Protein AF-A0A401QDU8-F1 (afdb_monomer_lite)

InterPro domains:
  IPR001394 Peptidase C19, ubiquitin carboxyl-terminal hydrolase [PF00443] (19-62)
  IPR018200 Ubiquitin specific protease, conserved site [PS00973] (24-41)
  IPR028889 Ubiquitin specific protease UPS, catalytic domain [PS50235] (1-63)
  IPR038765 Papain-like cysteine peptidase superfamily [SSF54001] (17-62)

pLDDT: mean 81.7, std 15.93, range [49.44, 97.12]

Secondary structure (DSSP, 8-state):
---TT--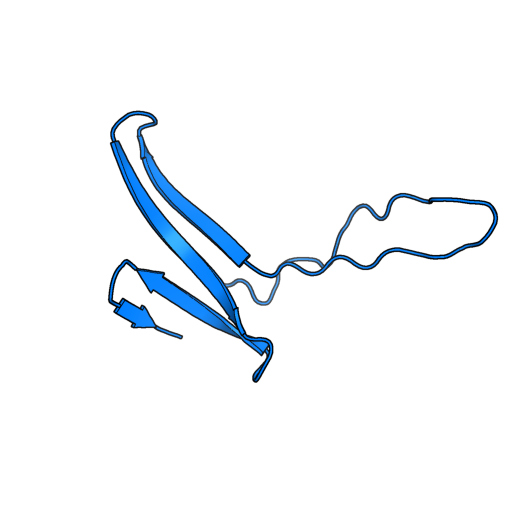S-S-----SSS---------EEEEEEEETTEEEEEEEEE-TTT--EEEEETTEEE-

Organism: Scyliorhinus torazame (NCBI:txid75743)

Radius of gyration: 15.74 Å; chains: 1; bounding box: 30×31×40 Å

Foldseek 3Di:
DDPVPDDFDPDFDQDDDDRDTDTHDDAKDWDWADDPVDTATWMWGQDPVPRDIWIGGPPDIDD

Sequence (63 aa):
MNLNGLPISEKTQECGIGQEYWHYQLYAVLAHYGSAFFGHYTVYVKSFKDSKWYHIDDSRVCQ

Structure (mmCIF, N/CA/C/O backbone):
data_AF-A0A401QDU8-F1
#
_entry.id   AF-A0A401QDU8-F1
#
loop_
_atom_site.group_PDB
_atom_site.id
_atom_site.type_symbol
_atom_site.label_atom_id
_atom_site.label_alt_id
_atom_site.label_comp_id
_atom_site.label_asym_id
_atom_site.label_entity_id
_atom_site.label_seq_id
_atom_site.pdbx_PDB_ins_code
_atom_site.Cartn_x
_atom_site.Cartn_y
_atom_site.Cartn_z
_atom_site.occupancy
_atom_site.B_iso_or_equiv
_atom_site.auth_seq_id
_atom_site.auth_comp_id
_atom_site.auth_asym_id
_atom_site.auth_atom_id
_atom_site.pdbx_PDB_model_num
ATOM 1 N N . MET A 1 1 ? 5.938 -4.812 4.277 1.00 60.50 1 MET A N 1
ATOM 2 C CA . MET A 1 1 ? 6.083 -3.960 5.483 1.00 60.50 1 MET A CA 1
ATOM 3 C C . MET A 1 1 ? 4.991 -4.350 6.472 1.00 60.50 1 MET A C 1
ATOM 5 O O . MET A 1 1 ? 3.867 -4.535 6.028 1.00 60.50 1 MET A O 1
ATOM 9 N N . ASN A 1 2 ? 5.286 -4.544 7.763 1.00 66.38 2 ASN A N 1
ATOM 10 C CA . ASN A 1 2 ? 4.244 -4.854 8.752 1.00 66.38 2 ASN A CA 1
ATOM 11 C C . ASN A 1 2 ? 3.680 -3.543 9.322 1.00 66.38 2 ASN A C 1
ATOM 13 O O . ASN A 1 2 ? 4.351 -2.872 10.098 1.00 66.38 2 ASN A O 1
ATOM 17 N N . LEU A 1 3 ? 2.468 -3.176 8.901 1.00 74.75 3 LEU A N 1
ATOM 18 C CA . LEU A 1 3 ? 1.777 -1.950 9.325 1.00 74.75 3 LEU A CA 1
ATOM 19 C C . LEU A 1 3 ? 0.764 -2.199 10.458 1.00 74.75 3 LEU A C 1
ATOM 21 O O . LEU A 1 3 ? 0.127 -1.265 10.939 1.00 74.75 3 LEU A O 1
ATOM 25 N N . ASN A 1 4 ? 0.610 -3.450 10.906 1.00 68.81 4 ASN A N 1
ATOM 26 C CA . ASN A 1 4 ? -0.362 -3.826 11.939 1.00 68.81 4 ASN A CA 1
ATOM 27 C C . ASN A 1 4 ? 0.084 -3.441 13.356 1.00 68.81 4 ASN A C 1
ATOM 29 O O . ASN A 1 4 ? -0.747 -3.402 14.256 1.00 68.81 4 ASN A O 1
ATOM 33 N N . GLY A 1 5 ? 1.376 -3.162 13.550 1.00 64.19 5 GLY A N 1
ATOM 34 C CA . GLY A 1 5 ? 1.957 -2.778 14.840 1.00 64.19 5 GLY A CA 1
ATOM 35 C C . GLY A 1 5 ? 2.214 -1.280 15.010 1.00 64.19 5 GLY A C 1
ATOM 36 O O . GLY A 1 5 ? 2.917 -0.906 15.944 1.00 64.19 5 GLY A O 1
ATOM 37 N N . LEU A 1 6 ? 1.724 -0.422 14.108 1.00 65.94 6 LEU A N 1
ATOM 38 C CA . LEU A 1 6 ? 1.955 1.019 14.220 1.00 65.94 6 LEU A CA 1
ATOM 39 C C . LEU A 1 6 ? 1.046 1.634 15.298 1.00 65.94 6 LEU A C 1
ATOM 41 O O . LEU A 1 6 ? -0.154 1.340 15.311 1.00 65.94 6 LEU A O 1
ATOM 45 N N . PRO A 1 7 ? 1.594 2.473 16.200 1.00 58.59 7 PRO A N 1
ATOM 46 C CA . PRO A 1 7 ? 0.829 3.048 17.296 1.00 58.59 7 PRO A CA 1
ATOM 47 C C . PRO A 1 7 ? -0.284 3.955 16.765 1.00 58.59 7 PRO A C 1
ATOM 49 O O . PRO A 1 7 ? -0.103 4.726 15.822 1.00 58.59 7 PRO A O 1
ATOM 52 N N . ILE A 1 8 ? -1.451 3.869 17.400 1.00 62.22 8 ILE A N 1
ATOM 53 C CA . ILE A 1 8 ? -2.528 4.842 17.226 1.00 62.22 8 ILE A CA 1
ATOM 54 C C . ILE A 1 8 ? -2.073 6.104 17.965 1.00 62.22 8 ILE A C 1
ATOM 56 O O . ILE A 1 8 ? -1.933 6.066 19.180 1.00 62.22 8 ILE A O 1
ATOM 60 N N . SER A 1 9 ? -1.784 7.169 17.208 1.00 61.94 9 SER A N 1
ATOM 61 C CA . SER A 1 9 ? -1.515 8.544 17.662 1.00 61.94 9 SER A CA 1
ATOM 62 C C . SER A 1 9 ? -0.848 8.680 19.043 1.00 61.94 9 SER A C 1
ATOM 64 O O . SER A 1 9 ? -1.519 8.870 20.051 1.00 61.94 9 SER A O 1
ATOM 66 N N . GLU A 1 10 ? 0.485 8.691 19.087 1.00 59.28 10 GLU A N 1
ATOM 67 C CA . GLU A 1 10 ? 1.267 8.826 20.333 1.00 59.28 10 GLU A CA 1
ATOM 68 C C . GLU A 1 10 ? 1.184 10.233 20.974 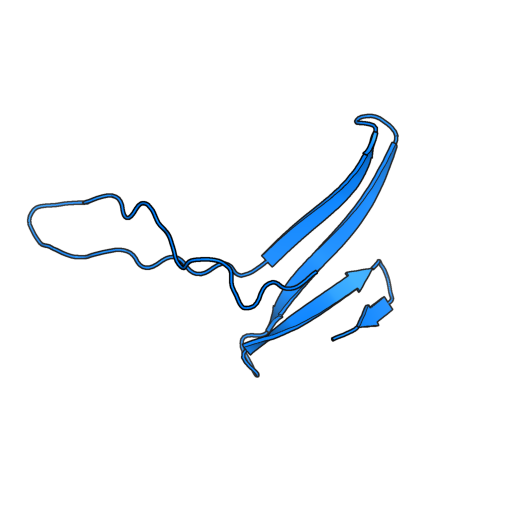1.00 59.28 10 GLU A C 1
ATOM 70 O O . GLU A 1 10 ? 1.578 10.441 22.121 1.00 59.28 10 GLU A O 1
ATOM 75 N N . LYS A 1 11 ? 0.675 11.227 20.234 1.00 56.06 11 LYS A N 1
ATOM 76 C CA . LYS A 1 11 ? 0.588 12.634 20.652 1.00 56.06 11 LYS A CA 1
ATOM 77 C C . LYS A 1 11 ? -0.825 13.162 20.395 1.00 56.06 11 LYS A C 1
ATOM 79 O O . LYS A 1 11 ? -1.071 13.836 19.400 1.00 56.06 11 LYS A O 1
ATOM 84 N N . THR A 1 12 ? -1.773 12.846 21.271 1.00 52.84 12 THR A N 1
ATOM 85 C CA . THR A 1 12 ? -3.089 13.504 21.275 1.00 52.84 12 THR A CA 1
ATOM 86 C C . THR A 1 12 ? -2.926 14.949 21.746 1.00 52.84 12 THR A C 1
ATOM 88 O O . THR A 1 12 ? -2.458 15.181 22.859 1.00 52.84 12 THR A O 1
ATOM 91 N N . GLN A 1 13 ? -3.273 15.929 20.908 1.00 56.97 13 GLN A N 1
ATOM 92 C CA . GLN A 1 13 ? -3.365 17.325 21.341 1.00 56.97 13 GLN A CA 1
ATOM 93 C C . GLN A 1 13 ? -4.587 17.484 22.253 1.00 56.97 13 GLN A C 1
ATOM 95 O O . GLN A 1 13 ? -5.697 17.125 21.862 1.00 56.97 13 GLN A O 1
ATOM 100 N N . GLU A 1 14 ? -4.391 18.028 23.454 1.00 56.03 14 GLU A N 1
ATOM 101 C CA . GLU A 1 14 ? -5.493 18.475 24.307 1.00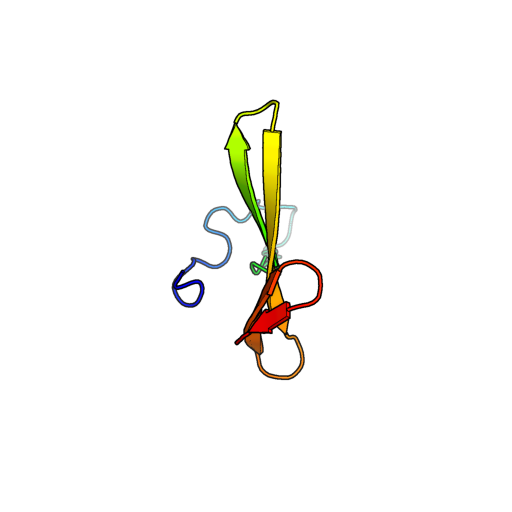 56.03 14 GLU A CA 1
ATOM 102 C C . GLU A 1 14 ? -6.126 19.714 23.667 1.00 56.03 14 GLU A C 1
ATOM 104 O O . GLU A 1 14 ? -5.493 20.765 23.564 1.00 56.03 14 GLU A O 1
ATOM 109 N N . CYS A 1 15 ? -7.367 19.600 23.198 1.00 49.44 15 CYS A N 1
ATOM 110 C CA . CYS A 1 15 ? -8.116 20.734 22.675 1.00 49.44 15 CYS A CA 1
ATOM 111 C C . CYS A 1 15 ? -9.361 20.962 23.535 1.00 49.44 15 CYS A C 1
ATOM 113 O O . CYS A 1 15 ? -10.378 20.305 23.348 1.00 49.44 15 CYS A O 1
ATOM 115 N N . GLY A 1 16 ? -9.280 21.939 24.441 1.00 57.84 16 GLY A N 1
ATOM 116 C CA . GLY A 1 16 ? -10.455 22.577 25.032 1.00 57.84 16 GLY A CA 1
ATOM 117 C C . GLY A 1 16 ? -10.836 22.154 26.451 1.00 57.84 16 GLY A C 1
ATOM 118 O O . GLY A 1 16 ? -10.334 21.194 27.029 1.00 57.84 16 GLY A O 1
ATOM 119 N N . ILE A 1 17 ? -11.730 22.959 27.029 1.00 59.47 17 ILE A N 1
ATOM 120 C CA . ILE A 1 17 ? -12.292 22.828 28.377 1.00 59.47 17 ILE A CA 1
ATOM 121 C C . ILE A 1 17 ? -13.298 21.664 28.347 1.00 59.47 17 ILE A C 1
ATOM 123 O O . ILE A 1 17 ? -14.499 21.862 28.200 1.00 59.47 17 ILE A O 1
ATOM 127 N N . GLY A 1 18 ? -12.778 20.441 28.378 1.00 58.03 18 GLY A N 1
ATOM 128 C CA . GLY A 1 18 ? -13.525 19.197 28.201 1.00 58.03 18 GLY A CA 1
ATOM 129 C C . GLY A 1 18 ? -12.595 18.159 27.585 1.00 58.03 18 GLY A C 1
ATOM 130 O O . GLY A 1 18 ? -12.021 18.402 26.531 1.00 58.03 18 GLY A O 1
ATOM 131 N N . GLN A 1 19 ? -12.383 17.037 28.268 1.00 55.69 19 GLN A N 1
ATOM 132 C CA . GLN A 1 19 ? -11.436 15.993 27.865 1.00 55.69 19 GLN A CA 1
ATOM 133 C C . GLN A 1 19 ? -11.951 15.187 26.653 1.00 55.69 19 GLN A C 1
ATOM 135 O O . GLN A 1 19 ? -12.241 14.000 26.763 1.00 55.69 19 GLN A O 1
ATOM 140 N N . GLU A 1 20 ? -12.091 15.825 25.493 1.00 62.91 20 GLU A N 1
ATOM 141 C CA . GLU A 1 20 ? -12.380 15.161 24.218 1.00 62.91 20 GLU A CA 1
ATOM 142 C C . GLU A 1 20 ? -11.042 14.856 23.524 1.00 62.91 20 GLU A C 1
ATOM 144 O O . GLU A 1 20 ? -10.402 15.721 22.922 1.00 62.91 20 GLU A O 1
ATOM 149 N N . TYR A 1 21 ? -10.572 13.613 23.657 1.00 64.88 21 TYR A N 1
ATOM 150 C CA . TYR A 1 21 ? -9.344 13.151 23.010 1.00 64.88 21 TYR A CA 1
ATOM 151 C C . TYR A 1 21 ? -9.624 12.720 21.566 1.00 64.88 21 TYR A C 1
ATOM 153 O O . TYR A 1 21 ? -10.350 11.755 21.310 1.00 64.88 21 TYR A O 1
ATOM 161 N N . TRP A 1 22 ? -8.990 13.394 20.605 1.00 71.00 22 TRP A N 1
ATOM 162 C CA . TRP A 1 22 ? -9.058 13.020 19.193 1.00 71.00 22 TRP A CA 1
ATOM 163 C C . TRP A 1 22 ? -8.192 11.789 18.911 1.00 71.00 22 TRP A C 1
ATOM 165 O O . TRP A 1 22 ? -6.964 11.847 18.978 1.00 71.00 22 TRP A O 1
ATOM 175 N N . HIS A 1 23 ? -8.831 10.674 18.560 1.00 75.62 23 HIS A N 1
ATOM 176 C CA . HIS A 1 23 ? -8.145 9.439 18.192 1.00 75.62 23 HIS A CA 1
ATOM 177 C C . HIS A 1 23 ? -7.877 9.409 16.685 1.00 75.62 23 HIS A C 1
ATOM 179 O O . HIS A 1 23 ? -8.796 9.247 15.884 1.00 75.62 23 HIS A O 1
ATOM 185 N N . TYR A 1 24 ? -6.608 9.526 16.294 1.00 80.94 24 TYR A N 1
ATOM 186 C CA . TYR A 1 24 ? -6.191 9.382 14.900 1.00 80.94 24 TYR A CA 1
ATOM 187 C C . TYR A 1 24 ? -5.662 7.978 14.639 1.00 80.94 24 TYR A C 1
ATOM 189 O O . TYR A 1 24 ? -4.762 7.499 15.329 1.00 80.94 24 TYR A O 1
ATOM 197 N N . GLN A 1 25 ? -6.184 7.341 13.596 1.00 81.50 25 GLN A N 1
ATOM 198 C CA . GLN A 1 25 ? -5.701 6.054 13.117 1.00 81.50 25 GLN A CA 1
ATOM 199 C C . GLN A 1 25 ? -5.015 6.220 11.763 1.00 81.50 25 GLN A C 1
ATOM 201 O O . GLN A 1 25 ? -5.515 6.916 10.879 1.00 81.50 25 GLN A O 1
ATOM 206 N N . LEU A 1 26 ? -3.880 5.542 11.587 1.00 87.31 26 LEU A N 1
ATOM 207 C CA . LEU A 1 26 ? -3.202 5.494 10.301 1.00 87.31 26 LEU A CA 1
ATOM 208 C C . LEU A 1 26 ? -4.095 4.800 9.265 1.00 87.31 26 LEU A C 1
ATOM 210 O O . LEU A 1 26 ? -4.444 3.628 9.419 1.00 87.31 26 LEU A O 1
ATOM 214 N N . TYR A 1 27 ? -4.443 5.537 8.214 1.00 89.69 27 TYR A N 1
ATOM 215 C CA . TYR A 1 27 ? -5.303 5.054 7.137 1.00 89.69 27 TYR A CA 1
ATOM 216 C C . TYR A 1 27 ? -4.512 4.642 5.895 1.00 89.69 27 TYR A C 1
ATOM 218 O O . TYR A 1 27 ? -4.775 3.596 5.307 1.00 89.69 27 TYR A O 1
ATOM 226 N N . ALA A 1 28 ? -3.528 5.448 5.499 1.00 92.19 28 ALA A N 1
ATOM 227 C CA . ALA A 1 28 ? -2.715 5.180 4.327 1.00 92.19 28 ALA A CA 1
ATOM 228 C C . ALA A 1 28 ? -1.278 5.674 4.514 1.00 92.19 28 ALA A C 1
ATOM 230 O O . ALA A 1 28 ? -1.028 6.624 5.257 1.00 92.19 28 ALA A O 1
ATOM 231 N N . VAL A 1 29 ? -0.346 5.034 3.812 1.00 93.88 29 VAL A N 1
ATOM 232 C CA . VAL A 1 29 ? 1.069 5.409 3.736 1.00 93.88 29 VAL A CA 1
ATOM 233 C C . VAL A 1 29 ? 1.456 5.499 2.268 1.00 93.88 29 VAL A C 1
ATOM 235 O O . VAL A 1 29 ? 1.371 4.505 1.549 1.00 93.88 29 VAL A O 1
ATOM 238 N N . LEU A 1 30 ? 1.898 6.674 1.825 1.00 95.00 30 LEU A N 1
ATOM 239 C CA . LEU A 1 30 ? 2.504 6.849 0.509 1.00 95.00 30 LEU A CA 1
ATOM 240 C C . LEU A 1 30 ? 4.006 6.604 0.652 1.00 95.00 30 LEU A C 1
ATOM 242 O O . LEU A 1 30 ? 4.697 7.337 1.358 1.00 95.00 30 LEU A O 1
ATOM 246 N N . ALA A 1 31 ? 4.499 5.555 0.007 1.00 93.81 31 ALA A N 1
ATOM 247 C CA . ALA A 1 31 ? 5.903 5.187 0.014 1.00 93.81 31 ALA A CA 1
ATOM 248 C C . ALA A 1 31 ? 6.553 5.630 -1.297 1.00 93.81 31 ALA A C 1
ATOM 250 O O . ALA A 1 31 ? 6.102 5.247 -2.374 1.00 93.81 31 ALA A O 1
ATOM 251 N N . HIS A 1 32 ? 7.624 6.413 -1.191 1.00 95.69 32 HIS A N 1
ATOM 252 C CA . HIS A 1 32 ? 8.458 6.807 -2.318 1.00 95.69 32 HIS A CA 1
ATOM 253 C C . HIS A 1 32 ? 9.760 6.004 -2.310 1.00 95.69 32 HIS A C 1
ATOM 255 O O . HIS A 1 32 ? 10.504 6.029 -1.327 1.00 95.69 32 HIS A O 1
ATOM 261 N N . TYR A 1 33 ? 10.051 5.328 -3.417 1.00 92.75 33 TYR A N 1
ATOM 262 C CA . TYR A 1 33 ? 11.289 4.583 -3.623 1.00 92.75 33 TYR A CA 1
ATOM 263 C C . TYR A 1 33 ? 12.143 5.286 -4.665 1.00 92.75 33 TYR A C 1
ATOM 265 O O . TYR A 1 33 ? 11.751 5.370 -5.821 1.00 92.75 33 TYR A O 1
ATOM 273 N N . GLY A 1 34 ? 13.328 5.752 -4.284 1.00 94.38 34 GLY A N 1
ATOM 274 C CA . GLY A 1 34 ? 14.248 6.411 -5.204 1.00 94.38 34 GLY A CA 1
ATOM 275 C C . GLY A 1 34 ? 14.869 7.664 -4.607 1.00 94.38 34 GLY A C 1
ATOM 276 O O . GLY A 1 34 ? 14.841 7.890 -3.399 1.00 94.38 34 GLY A O 1
ATOM 277 N N . SER A 1 35 ? 15.447 8.475 -5.481 1.00 94.94 35 SER A N 1
ATOM 278 C CA . SER A 1 35 ? 16.039 9.770 -5.149 1.00 94.94 35 SER A CA 1
ATOM 279 C C . SER A 1 35 ? 14.999 10.889 -5.189 1.00 94.94 35 SER A C 1
ATOM 281 O O . SER A 1 35 ? 13.941 10.737 -5.788 1.00 94.94 35 SER A O 1
ATOM 283 N N . ALA A 1 36 ? 15.332 12.065 -4.659 1.00 94.19 36 ALA A N 1
ATOM 284 C CA . ALA A 1 36 ? 14.457 13.237 -4.745 1.00 94.19 36 ALA A CA 1
ATOM 285 C C . ALA A 1 36 ? 14.072 13.642 -6.189 1.00 94.19 36 ALA A C 1
ATOM 287 O O . ALA A 1 36 ? 13.056 14.302 -6.376 1.00 94.19 36 ALA A O 1
ATOM 288 N N . PHE A 1 37 ? 14.863 13.256 -7.199 1.00 95.56 37 PHE A N 1
ATOM 289 C CA . PHE A 1 37 ? 14.642 13.619 -8.607 1.00 95.56 37 PHE A CA 1
ATOM 290 C C . PHE A 1 37 ? 14.040 12.494 -9.45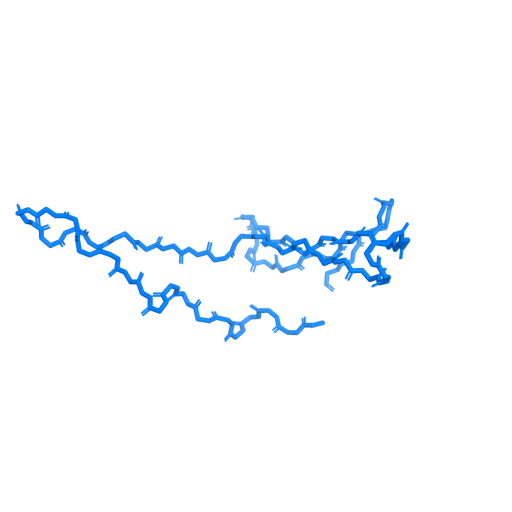9 1.00 95.56 37 PHE A C 1
ATOM 292 O O . PHE A 1 37 ? 13.595 12.747 -10.576 1.00 95.56 37 PHE A O 1
ATOM 299 N N . PHE A 1 38 ? 14.055 11.254 -8.969 1.00 95.56 38 PHE A N 1
ATOM 300 C CA . PHE A 1 38 ? 13.552 10.087 -9.689 1.00 95.56 38 PHE A CA 1
ATOM 301 C C . PHE A 1 38 ? 13.225 8.972 -8.709 1.00 95.56 38 PHE A C 1
ATOM 303 O O . PHE A 1 38 ? 14.085 8.575 -7.913 1.00 95.56 38 PHE A O 1
ATOM 310 N N . GLY A 1 39 ? 12.022 8.428 -8.828 1.00 95.31 39 GLY A N 1
ATOM 311 C CA . GLY A 1 39 ? 11.576 7.312 -8.023 1.00 95.31 39 GLY A CA 1
ATOM 312 C C . GLY A 1 39 ? 10.187 6.831 -8.407 1.00 95.31 39 GLY A C 1
ATOM 313 O O . GLY A 1 39 ? 9.622 7.254 -9.415 1.00 95.31 39 GLY A O 1
ATOM 314 N N . HIS A 1 40 ? 9.665 5.928 -7.589 1.00 97.12 40 HIS A N 1
ATOM 315 C CA . HIS A 1 40 ? 8.382 5.270 -7.770 1.00 97.12 40 HIS A CA 1
ATOM 316 C C . HIS A 1 40 ? 7.532 5.413 -6.515 1.00 97.12 40 HIS A C 1
ATOM 318 O O . HIS A 1 40 ? 8.015 5.168 -5.405 1.00 97.12 40 HIS A O 1
ATOM 324 N N . TYR A 1 41 ? 6.275 5.806 -6.687 1.00 96.25 41 TYR A N 1
ATOM 325 C CA . TYR A 1 41 ? 5.328 5.910 -5.587 1.00 96.25 41 TYR A CA 1
ATOM 326 C C . TYR A 1 41 ? 4.456 4.666 -5.545 1.00 96.25 41 TYR A C 1
ATOM 328 O O . TYR A 1 41 ? 3.823 4.301 -6.528 1.00 96.25 41 TYR A O 1
ATOM 336 N N . THR A 1 42 ? 4.363 4.061 -4.369 1.00 96.88 42 THR A N 1
ATOM 337 C CA . THR A 1 42 ? 3.361 3.030 -4.092 1.00 96.88 42 THR A CA 1
ATOM 338 C C . THR A 1 42 ? 2.614 3.397 -2.823 1.00 96.88 42 THR A C 1
ATOM 340 O O . THR A 1 42 ? 3.089 4.206 -2.020 1.00 96.88 42 THR A O 1
ATOM 343 N N . VAL A 1 43 ? 1.436 2.818 -2.627 1.00 96.19 43 VAL A N 1
ATOM 344 C CA . VAL A 1 43 ? 0.580 3.167 -1.494 1.00 96.19 43 VAL A CA 1
ATOM 345 C C . VAL A 1 43 ? 0.228 1.920 -0.709 1.00 96.19 43 VAL A C 1
ATOM 347 O O . VAL A 1 43 ? -0.107 0.889 -1.281 1.00 96.19 43 VAL A O 1
ATOM 350 N N . TYR A 1 44 ? 0.267 2.028 0.613 1.00 94.94 44 TYR A N 1
ATOM 351 C CA . TYR A 1 44 ? -0.366 1.071 1.507 1.00 94.94 44 TYR A CA 1
ATOM 352 C C . TYR A 1 44 ? -1.640 1.696 2.062 1.00 94.94 44 TYR A C 1
ATOM 354 O O . TYR A 1 44 ? -1.566 2.752 2.684 1.00 94.94 44 TYR A O 1
ATOM 362 N N . VAL A 1 45 ? -2.797 1.071 1.854 1.00 94.44 45 VAL A N 1
ATOM 363 C CA . VAL A 1 45 ? -4.096 1.567 2.339 1.00 94.44 45 VAL A CA 1
ATOM 364 C C . VAL A 1 45 ? -4.734 0.531 3.247 1.00 94.44 45 VAL A C 1
ATOM 366 O O . VAL A 1 45 ? -4.753 -0.656 2.922 1.00 94.44 45 VAL A O 1
ATOM 369 N N . LYS A 1 46 ? -5.283 0.979 4.375 1.00 93.00 46 LYS A N 1
ATOM 370 C CA . LYS A 1 46 ? -6.096 0.149 5.255 1.00 93.00 46 LYS A CA 1
ATOM 371 C C . LYS A 1 46 ? -7.551 0.202 4.806 1.00 93.00 46 LYS A C 1
ATOM 373 O O . LYS A 1 46 ? -8.195 1.245 4.859 1.00 93.00 46 LYS A O 1
ATOM 378 N N . SER A 1 47 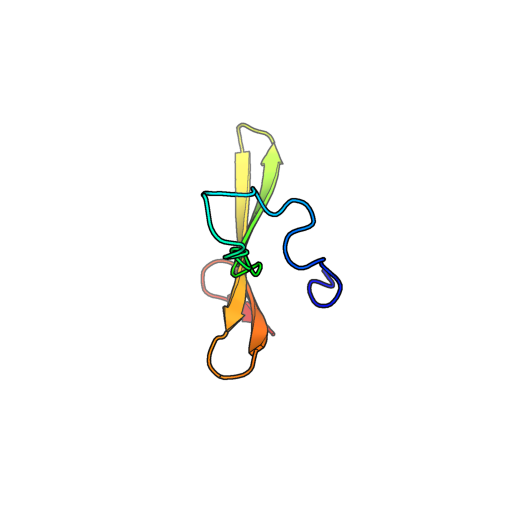? -8.081 -0.928 4.363 1.00 90.75 47 SER A N 1
ATOM 379 C CA . SER A 1 47 ? -9.470 -1.039 3.923 1.00 90.75 47 SER A CA 1
ATOM 380 C C . SER A 1 47 ? -10.432 -0.890 5.102 1.00 90.75 47 SER A C 1
ATOM 382 O O . SER A 1 47 ? -10.313 -1.577 6.115 1.00 90.75 47 SER A O 1
ATOM 384 N N . PHE A 1 48 ? -11.444 -0.033 4.949 1.00 88.06 48 PHE A N 1
ATOM 385 C CA . PHE A 1 48 ? -12.512 0.114 5.943 1.00 88.06 48 PHE A CA 1
ATOM 386 C C . PHE A 1 48 ? -13.430 -1.113 6.031 1.00 88.06 48 PHE A C 1
ATOM 388 O O . PHE A 1 48 ? -14.119 -1.285 7.031 1.00 88.06 48 PHE A O 1
ATOM 395 N N . LYS A 1 49 ? -13.466 -1.959 4.991 1.00 91.12 49 LYS A N 1
ATOM 396 C CA . LYS A 1 49 ? -14.390 -3.103 4.923 1.00 91.12 49 LYS A CA 1
ATOM 397 C C . LYS A 1 49 ? -13.923 -4.279 5.772 1.00 91.12 49 LYS A C 1
ATOM 399 O O . LYS A 1 49 ? -14.743 -4.951 6.383 1.00 91.12 49 LYS A O 1
ATOM 404 N N . ASP A 1 50 ? -12.621 -4.536 5.783 1.00 91.38 50 ASP A N 1
ATOM 405 C CA . ASP A 1 50 ? -12.033 -5.720 6.415 1.00 91.38 50 ASP A CA 1
ATOM 406 C C . ASP A 1 50 ? -10.838 -5.400 7.321 1.00 91.38 50 ASP A C 1
ATOM 408 O O . ASP A 1 50 ? -10.239 -6.307 7.893 1.00 91.38 50 ASP A O 1
ATOM 412 N N . SER A 1 51 ? -10.512 -4.115 7.499 1.00 88.12 51 SER A N 1
ATOM 413 C CA . SER A 1 51 ? -9.401 -3.635 8.330 1.00 88.12 51 SER A CA 1
ATOM 414 C C . SER A 1 51 ? -8.027 -4.186 7.934 1.00 88.12 51 SER A C 1
ATOM 416 O O . SER A 1 51 ? -7.089 -4.107 8.733 1.00 88.12 51 SER A O 1
ATOM 418 N N . LYS A 1 52 ? -7.885 -4.713 6.711 1.00 90.94 52 LYS A N 1
ATOM 419 C CA . LYS A 1 52 ? -6.621 -5.232 6.181 1.00 90.94 52 LYS A CA 1
ATOM 420 C C . LYS A 1 52 ? -5.869 -4.169 5.400 1.00 90.94 52 LYS A C 1
ATOM 422 O O . LYS A 1 52 ? -6.452 -3.212 4.892 1.00 90.94 52 LYS A O 1
ATOM 427 N N . TRP A 1 53 ? -4.560 -4.354 5.314 1.00 93.81 53 TRP A N 1
ATOM 428 C CA . TRP A 1 53 ? -3.695 -3.522 4.494 1.00 93.81 53 TRP A CA 1
ATOM 429 C C . TRP A 1 53 ? -3.650 -4.047 3.068 1.00 93.81 53 TRP A C 1
ATOM 431 O O . TRP A 1 53 ? -3.658 -5.252 2.849 1.00 93.81 53 TRP A O 1
ATOM 441 N N . TYR A 1 54 ? -3.589 -3.120 2.124 1.00 94.50 54 TYR A N 1
ATOM 442 C CA . TYR A 1 54 ? -3.412 -3.393 0.710 1.00 94.50 54 TYR A CA 1
ATOM 443 C C . TYR A 1 54 ? -2.263 -2.550 0.188 1.00 94.50 54 TYR A C 1
ATOM 445 O O . TYR A 1 54 ? -2.224 -1.345 0.432 1.00 94.50 54 TYR A O 1
ATOM 453 N N . HIS A 1 55 ? -1.344 -3.181 -0.529 1.00 95.75 55 HIS A N 1
ATOM 454 C CA . HIS A 1 55 ? -0.286 -2.533 -1.286 1.00 95.75 55 HIS A CA 1
ATOM 455 C C . HIS A 1 55 ? -0.752 -2.313 -2.724 1.00 95.75 55 HIS A C 1
ATOM 457 O O . HIS A 1 55 ? -1.198 -3.245 -3.393 1.00 95.75 55 HIS A O 1
ATOM 463 N N . ILE A 1 56 ? -0.671 -1.067 -3.172 1.00 96.75 56 ILE A N 1
ATOM 464 C CA . ILE A 1 56 ? -1.086 -0.612 -4.493 1.00 96.75 56 ILE A CA 1
ATOM 465 C C . ILE A 1 56 ? 0.158 -0.089 -5.206 1.00 96.75 56 ILE A C 1
ATOM 467 O O . ILE A 1 56 ? 0.789 0.870 -4.750 1.00 96.75 56 ILE A O 1
ATOM 471 N N . ASP A 1 57 ? 0.487 -0.736 -6.317 1.00 96.62 57 ASP A N 1
ATOM 472 C CA . ASP A 1 57 ? 1.625 -0.451 -7.186 1.00 96.62 57 ASP A CA 1
ATOM 473 C C 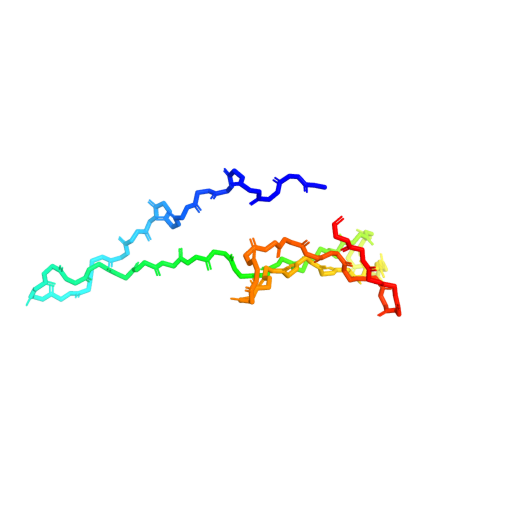. ASP A 1 57 ? 1.105 -0.311 -8.626 1.00 96.62 57 ASP A C 1
ATOM 475 O O . ASP A 1 57 ? 0.885 -1.301 -9.329 1.00 96.62 57 ASP A O 1
ATOM 479 N N . ASP A 1 58 ? 0.813 0.929 -9.024 1.00 95.88 58 ASP A N 1
ATOM 480 C CA . ASP A 1 58 ? 0.131 1.296 -10.267 1.00 95.88 58 ASP A CA 1
ATOM 481 C C . ASP A 1 58 ? -1.167 0.502 -10.504 1.00 95.88 58 ASP A C 1
ATOM 483 O O . ASP A 1 58 ? -2.216 0.799 -9.935 1.00 95.88 58 ASP A O 1
ATOM 487 N N . SER A 1 59 ? -1.106 -0.524 -11.354 1.00 96.31 59 SER A N 1
ATOM 488 C CA . SER A 1 59 ? -2.236 -1.395 -11.706 1.00 96.31 59 SER A CA 1
ATOM 489 C C . SER A 1 59 ? -2.307 -2.678 -10.871 1.00 96.31 59 SER A C 1
ATOM 491 O O . SER A 1 59 ? -3.250 -3.458 -11.016 1.00 96.31 59 SER A O 1
ATOM 493 N N . ARG A 1 60 ? -1.315 -2.924 -10.008 1.00 96.25 60 ARG A N 1
ATOM 494 C CA . ARG A 1 60 ? -1.205 -4.127 -9.180 1.00 96.25 60 ARG A CA 1
ATOM 495 C C . ARG A 1 60 ? -1.686 -3.836 -7.767 1.00 96.25 60 ARG A C 1
ATOM 497 O O . ARG A 1 60 ? -1.284 -2.853 -7.152 1.00 96.25 60 ARG A O 1
ATOM 504 N N . VAL A 1 61 ? -2.521 -4.729 -7.246 1.00 95.88 61 VAL A N 1
ATOM 505 C CA . VAL A 1 61 ? -3.043 -4.664 -5.880 1.00 95.88 61 VAL A CA 1
ATOM 506 C C . VAL A 1 61 ? -2.763 -5.990 -5.182 1.00 95.88 61 VAL A C 1
ATOM 508 O O . VAL A 1 61 ? -3.172 -7.044 -5.669 1.00 95.88 61 VAL A O 1
ATOM 511 N N . CYS A 1 62 ? -2.084 -5.924 -4.039 1.00 93.81 62 CYS A N 1
ATOM 512 C CA . CYS A 1 62 ? -1.728 -7.066 -3.196 1.00 93.81 62 CYS A CA 1
ATOM 513 C C . CYS A 1 62 ? -2.174 -6.811 -1.750 1.00 93.81 62 CYS A C 1
ATOM 515 O O . CYS A 1 62 ? -2.224 -5.663 -1.321 1.00 93.81 62 CYS A O 1
ATOM 517 N N . GLN A 1 63 ? -2.493 -7.866 -0.999 1.00 90.00 63 GLN A N 1
ATOM 518 C CA . GLN A 1 63 ? -2.862 -7.791 0.423 1.00 90.00 63 GLN A CA 1
ATOM 519 C C . GLN A 1 63 ? -1.671 -8.170 1.308 1.00 90.00 63 GLN A C 1
ATOM 521 O O . GLN A 1 63 ? -0.997 -9.164 0.959 1.00 90.00 63 GLN A O 1
#